Protein AF-A0A931YED1-F1 (afdb_monomer)

Mean predicted aligned error: 12.53 Å

Structure (mmCIF, N/CA/C/O backbone):
data_AF-A0A931YED1-F1
#
_entry.id   AF-A0A931YED1-F1
#
loop_
_atom_site.group_PDB
_atom_site.id
_atom_site.type_symbol
_atom_site.label_atom_id
_atom_site.label_alt_id
_atom_site.label_comp_id
_atom_site.label_asym_id
_atom_site.label_entity_id
_atom_site.label_seq_id
_atom_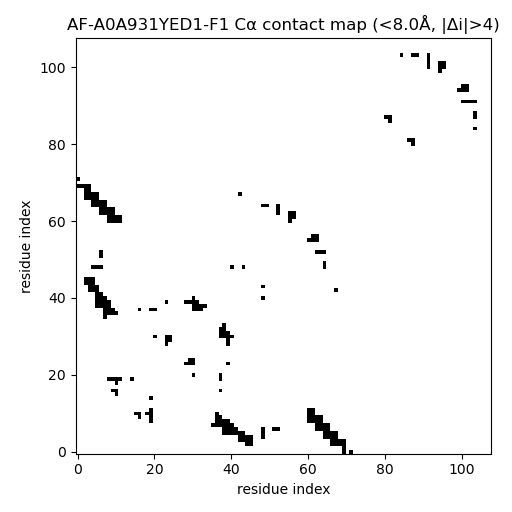site.pdbx_PDB_ins_code
_atom_site.Cartn_x
_atom_site.Cartn_y
_atom_site.Cartn_z
_atom_site.occupancy
_atom_site.B_iso_or_equiv
_atom_site.auth_seq_id
_atom_site.auth_comp_id
_atom_site.auth_asym_id
_atom_site.auth_atom_id
_atom_site.pdbx_PDB_model_num
ATOM 1 N N . SER A 1 1 ? -3.686 -7.618 -14.534 1.00 56.09 1 SER A N 1
ATOM 2 C CA . SER A 1 1 ? -3.207 -6.953 -13.306 1.00 56.09 1 SER A CA 1
ATOM 3 C C . SER A 1 1 ? -4.280 -7.089 -12.237 1.00 56.09 1 SER A C 1
ATOM 5 O O . SER A 1 1 ? -5.431 -6.789 -12.539 1.00 56.09 1 SER A O 1
ATOM 7 N N . ARG A 1 2 ? -3.968 -7.629 -11.049 1.00 69.44 2 ARG A N 1
ATOM 8 C CA . ARG A 1 2 ? -4.920 -7.660 -9.923 1.00 69.44 2 ARG A CA 1
ATOM 9 C C . ARG A 1 2 ? -4.742 -6.361 -9.142 1.00 69.44 2 ARG A C 1
ATOM 11 O O . ARG A 1 2 ? -3.641 -6.079 -8.690 1.00 69.44 2 ARG A O 1
ATOM 18 N N . VAL A 1 3 ? -5.803 -5.565 -9.043 1.00 84.12 3 VAL A N 1
ATOM 19 C CA . VAL A 1 3 ? -5.798 -4.320 -8.267 1.00 84.12 3 VAL A CA 1
ATOM 20 C C . VAL A 1 3 ? -5.812 -4.676 -6.784 1.00 84.12 3 VAL A C 1
ATOM 22 O O . VAL A 1 3 ? -6.660 -5.463 -6.356 1.00 84.12 3 VAL A O 1
ATOM 25 N N . LEU A 1 4 ? -4.883 -4.107 -6.022 1.00 89.50 4 LEU A N 1
ATOM 26 C CA . LEU A 1 4 ? -4.813 -4.255 -4.574 1.00 89.50 4 LEU A CA 1
ATOM 27 C C . LEU A 1 4 ? -5.103 -2.912 -3.906 1.00 89.50 4 LEU A C 1
ATOM 29 O O . LEU A 1 4 ? -5.010 -1.849 -4.523 1.00 89.50 4 LEU A O 1
ATOM 33 N N . TYR A 1 5 ? -5.510 -2.991 -2.649 1.00 91.31 5 TYR A N 1
ATOM 34 C CA . TYR A 1 5 ? -5.937 -1.853 -1.860 1.00 91.31 5 TYR A CA 1
ATOM 35 C C . TYR A 1 5 ? -5.230 -1.867 -0.516 1.00 91.31 5 TYR A C 1
ATOM 37 O O . TYR A 1 5 ? -4.922 -2.927 0.029 1.00 91.31 5 TYR A O 1
ATOM 45 N N . ARG A 1 6 ? -5.026 -0.677 0.025 1.00 92.94 6 ARG A N 1
ATOM 46 C CA . ARG A 1 6 ? -4.522 -0.437 1.369 1.00 92.94 6 ARG A CA 1
ATOM 47 C C . ARG A 1 6 ? -5.548 0.407 2.114 1.00 92.94 6 ARG A C 1
ATOM 49 O O . ARG A 1 6 ? -6.142 1.320 1.539 1.00 92.94 6 ARG A O 1
ATOM 56 N N . VAL A 1 7 ? -5.798 0.089 3.380 1.00 94.94 7 VAL A N 1
ATOM 57 C CA . VAL A 1 7 ? -6.683 0.896 4.226 1.00 94.94 7 VAL A CA 1
ATOM 58 C C . VAL A 1 7 ? -5.833 1.922 4.966 1.00 94.94 7 VAL A C 1
ATOM 60 O O . VAL A 1 7 ? -4.932 1.559 5.721 1.00 94.94 7 VAL A O 1
ATOM 63 N N . LEU A 1 8 ? -6.132 3.199 4.749 1.00 95.19 8 LEU A N 1
ATOM 64 C CA . LEU A 1 8 ? -5.524 4.322 5.452 1.00 95.19 8 LEU A CA 1
ATOM 65 C C . LEU A 1 8 ? -6.496 4.834 6.512 1.00 95.19 8 LEU A C 1
ATOM 67 O O . LEU A 1 8 ? -7.638 5.169 6.201 1.00 95.19 8 LEU A O 1
ATOM 71 N N . ALA A 1 9 ? -6.048 4.913 7.756 1.00 94.44 9 ALA A N 1
ATOM 72 C CA . ALA A 1 9 ? -6.724 5.628 8.822 1.00 94.44 9 ALA A CA 1
ATOM 73 C C . ALA A 1 9 ? -6.308 7.105 8.800 1.00 94.44 9 ALA A C 1
ATOM 75 O O . ALA A 1 9 ? -5.137 7.439 8.598 1.00 94.44 9 ALA A O 1
ATOM 76 N N . LEU A 1 10 ? -7.279 7.986 9.008 1.00 93.75 10 LEU A N 1
ATOM 77 C CA . LEU A 1 10 ? -7.113 9.434 8.988 1.00 93.75 10 LEU A CA 1
ATOM 78 C C . LEU A 1 10 ? -7.395 10.007 10.381 1.00 93.75 10 LEU A C 1
ATOM 80 O O . LEU A 1 10 ? -8.293 9.505 11.067 1.00 93.75 10 LEU A O 1
ATOM 84 N N . PRO A 1 11 ? -6.675 11.060 10.801 1.00 89.62 11 PRO A N 1
ATOM 85 C CA . PRO A 1 11 ? -6.930 11.695 12.086 1.00 89.62 11 PRO A CA 1
ATOM 86 C C . PRO A 1 11 ? -8.345 12.286 12.142 1.00 89.62 11 PRO A C 1
ATOM 88 O O . PRO A 1 11 ? -8.893 12.705 11.117 1.00 89.62 11 PRO A O 1
ATOM 91 N N . GLY A 1 12 ? -8.948 12.315 13.334 1.00 83.56 12 GLY A N 1
ATOM 92 C CA . GLY A 1 12 ? -10.154 13.094 13.635 1.00 83.56 12 GLY A CA 1
ATOM 93 C C . GLY A 1 12 ? -9.919 14.610 13.554 1.00 83.56 12 GLY A C 1
ATOM 94 O O . GLY A 1 12 ? -8.787 15.067 13.404 1.00 83.56 12 GLY A O 1
ATOM 95 N N . ASP A 1 13 ? -10.985 15.408 13.615 1.00 79.19 13 ASP A N 1
ATOM 96 C CA . ASP A 1 13 ? -10.846 16.867 13.566 1.00 79.19 13 ASP A CA 1
ATOM 97 C C . ASP A 1 13 ? -10.156 17.343 14.851 1.00 79.19 13 ASP A C 1
ATOM 99 O O . ASP A 1 13 ? -10.622 17.065 15.954 1.00 79.19 13 ASP A O 1
ATOM 103 N N . GLY A 1 14 ? -9.001 17.999 14.707 1.00 77.50 14 GLY A N 1
ATOM 104 C CA . GLY A 1 14 ? -8.153 18.406 15.835 1.00 77.50 14 GLY A CA 1
ATOM 105 C C . GLY A 1 14 ? -7.243 17.307 16.404 1.00 77.50 14 GLY A C 1
ATOM 106 O O . GLY A 1 14 ? -6.470 17.579 17.320 1.00 77.50 14 GLY A O 1
ATOM 107 N N . GLU A 1 15 ? -7.282 16.085 15.864 1.00 84.69 15 GLU A N 1
ATOM 108 C CA . GLU A 1 15 ? -6.371 15.003 16.245 1.00 84.69 15 GLU A CA 1
ATOM 109 C C . GLU A 1 15 ? -5.086 15.047 15.403 1.00 84.69 15 GLU A C 1
ATOM 111 O O . GLU A 1 15 ? -5.118 15.148 14.180 1.00 84.69 15 GLU A O 1
ATOM 116 N N . GLY A 1 16 ? -3.927 14.949 16.054 1.00 85.88 16 GLY A N 1
ATOM 117 C CA . GLY A 1 16 ? -2.651 14.764 15.362 1.00 85.88 16 GLY A CA 1
ATOM 118 C C . GLY A 1 16 ? -2.391 13.295 15.019 1.00 85.88 16 GLY A C 1
ATOM 119 O O . GLY A 1 16 ? -2.895 12.389 15.684 1.00 85.88 16 GLY A O 1
ATOM 120 N N . TYR A 1 17 ? -1.518 13.040 14.041 1.00 86.56 17 TYR A N 1
ATOM 121 C CA . TYR A 1 17 ? -1.123 11.677 13.655 1.00 86.56 17 TYR A CA 1
ATOM 122 C C . TYR A 1 17 ? -0.580 10.839 14.824 1.00 86.56 17 TYR A C 1
ATOM 124 O O . TYR A 1 17 ? -0.838 9.642 14.879 1.00 86.56 17 TYR A O 1
ATOM 132 N N . GLY A 1 18 ? 0.107 11.452 15.794 1.00 86.62 18 GLY A N 1
ATOM 133 C CA . GLY A 1 18 ? 0.582 10.742 16.988 1.00 86.62 18 GLY A CA 1
ATOM 134 C C . GLY A 1 18 ? -0.550 10.138 17.831 1.00 86.62 18 GLY A C 1
ATOM 135 O O . GLY A 1 18 ? -0.447 8.986 18.248 1.00 86.62 18 GLY A O 1
ATOM 136 N N . GLY A 1 19 ? -1.650 10.877 18.022 1.00 89.12 19 GLY A N 1
ATOM 137 C CA . GLY A 1 19 ? -2.827 10.390 18.754 1.00 89.12 19 GLY A CA 1
ATOM 138 C C . GLY A 1 19 ? -3.535 9.255 18.014 1.00 89.12 19 GLY A C 1
ATOM 139 O O . GLY A 1 19 ? -3.872 8.233 18.614 1.00 89.12 19 GLY A O 1
ATOM 140 N N . LEU A 1 20 ? -3.640 9.383 16.689 1.00 91.12 20 LEU A N 1
ATOM 141 C CA . LEU A 1 20 ? -4.201 8.344 15.833 1.00 91.12 20 LEU A CA 1
ATOM 142 C C . LEU A 1 20 ? -3.397 7.038 15.925 1.00 91.12 20 LEU A C 1
ATOM 144 O O . LEU A 1 20 ? -3.980 5.968 16.088 1.00 91.12 20 LEU A O 1
ATOM 148 N N . ILE A 1 21 ? -2.065 7.115 15.839 1.00 91.69 21 ILE A N 1
ATOM 149 C CA . ILE A 1 21 ? -1.186 5.939 15.911 1.00 91.69 21 ILE A CA 1
ATOM 150 C C . ILE A 1 21 ? -1.327 5.235 17.261 1.00 91.69 21 ILE A C 1
ATOM 152 O O . ILE A 1 21 ? -1.502 4.018 17.285 1.00 91.69 21 ILE A O 1
ATOM 156 N N . GLN A 1 22 ? -1.330 5.982 18.369 1.00 90.94 22 GLN A N 1
ATOM 157 C CA . GLN A 1 22 ? -1.533 5.404 19.701 1.00 90.94 22 GLN A CA 1
ATOM 158 C C . GLN A 1 22 ? -2.894 4.714 19.825 1.00 90.94 22 GLN A C 1
ATOM 160 O O . GLN A 1 22 ? -2.977 3.611 20.365 1.00 90.94 22 GLN A O 1
ATOM 165 N N . ARG A 1 23 ? -3.960 5.316 19.281 1.00 90.19 23 ARG A N 1
ATOM 166 C CA . ARG A 1 23 ? -5.296 4.705 19.273 1.00 90.19 23 ARG A CA 1
ATOM 167 C C . ARG A 1 23 ? -5.304 3.393 18.489 1.00 90.19 23 ARG A C 1
ATOM 169 O O . ARG A 1 23 ? -5.801 2.393 18.990 1.00 90.19 23 ARG A O 1
ATOM 176 N N . LEU A 1 24 ? -4.731 3.384 17.287 1.00 92.12 24 LEU A N 1
ATOM 177 C CA . LEU A 1 24 ? -4.647 2.190 16.439 1.00 92.12 24 LEU A CA 1
ATOM 178 C C . LEU A 1 24 ? -3.807 1.080 17.091 1.00 92.12 24 LEU A C 1
ATOM 180 O O . LEU A 1 24 ? -4.203 -0.082 17.054 1.00 92.12 24 LEU A O 1
ATOM 184 N N . GLN A 1 25 ? -2.704 1.430 17.753 1.00 92.06 25 GLN A N 1
ATOM 185 C CA . GLN A 1 25 ? -1.904 0.484 18.540 1.00 92.06 25 GLN A CA 1
ATOM 186 C C . GLN A 1 25 ? -2.682 -0.084 19.731 1.00 92.06 25 GLN A C 1
ATOM 188 O O . GLN A 1 25 ? -2.606 -1.281 19.995 1.00 92.06 25 GLN A O 1
ATOM 193 N N . GLY A 1 26 ? -3.490 0.740 20.407 1.00 91.00 26 GLY A N 1
ATOM 194 C CA . GLY A 1 26 ? -4.398 0.294 21.470 1.00 91.00 26 GLY A CA 1
ATOM 195 C C . GLY A 1 26 ? -5.471 -0.693 20.993 1.00 91.00 26 GLY A C 1
ATOM 196 O O . GLY A 1 26 ? -5.962 -1.496 21.781 1.00 91.00 26 GLY A O 1
ATOM 197 N N . LEU A 1 27 ? -5.788 -0.685 19.697 1.00 87.75 27 LEU A N 1
ATOM 198 C CA . LEU A 1 27 ? -6.677 -1.650 19.042 1.00 87.75 27 LEU A CA 1
ATOM 199 C C . LEU A 1 27 ? -5.943 -2.922 18.574 1.00 87.75 27 LEU A C 1
ATOM 201 O O . LEU A 1 27 ? -6.543 -3.773 17.919 1.00 87.75 27 LEU A O 1
ATOM 205 N N . GLY A 1 28 ? -4.649 -3.055 18.885 1.00 89.88 28 GLY A N 1
ATOM 206 C CA . GLY A 1 28 ? -3.814 -4.188 18.480 1.00 89.88 28 GLY A CA 1
ATOM 207 C C . GLY A 1 28 ? -3.351 -4.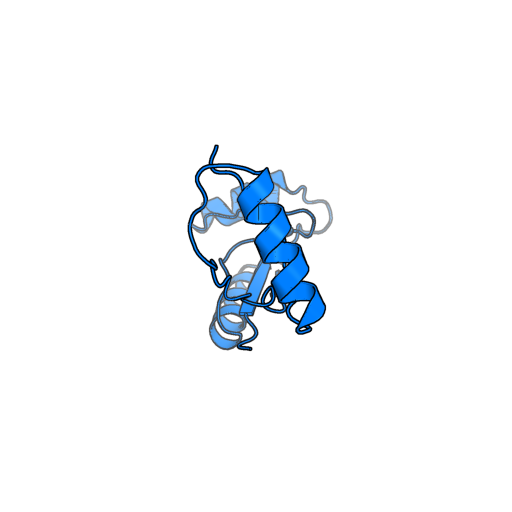133 17.023 1.00 89.88 28 GLY A C 1
ATOM 208 O O . GLY A 1 28 ? -2.883 -5.139 16.493 1.00 89.88 28 GLY A O 1
ATOM 209 N N . LEU A 1 29 ? -3.482 -2.982 16.358 1.00 90.25 29 LEU A N 1
ATOM 210 C CA . LEU A 1 29 ? -3.016 -2.789 14.987 1.00 90.25 29 LEU A CA 1
ATOM 211 C C . LEU A 1 29 ? -1.579 -2.263 14.982 1.00 90.25 29 LEU A C 1
ATOM 213 O O . LEU A 1 29 ? -1.166 -1.518 15.869 1.00 90.25 29 LEU A O 1
ATOM 217 N N . ALA A 1 30 ? -0.826 -2.606 13.939 1.00 89.81 30 ALA A N 1
ATOM 218 C CA . ALA A 1 30 ? 0.512 -2.076 13.696 1.00 89.81 30 ALA A CA 1
ATOM 219 C C . ALA A 1 30 ? 0.465 -1.08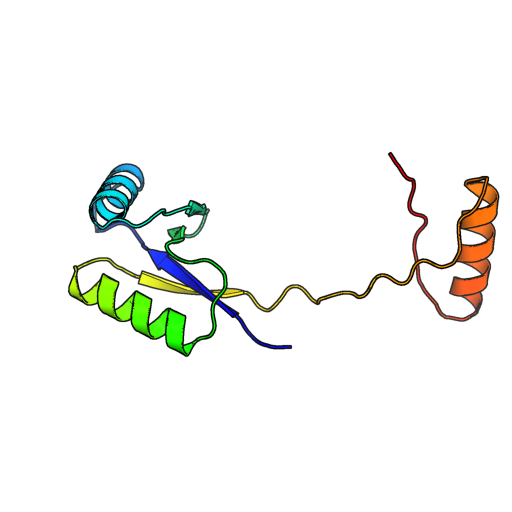5 12.519 1.00 89.81 30 ALA A C 1
ATOM 221 O O . ALA A 1 30 ? 0.729 -1.484 11.384 1.00 89.81 30 ALA A O 1
ATOM 222 N N . PRO A 1 31 ? 0.062 0.181 12.747 1.00 91.50 31 PRO A N 1
ATOM 223 C CA . PRO A 1 31 ? -0.055 1.151 11.671 1.00 91.50 31 PRO A CA 1
ATOM 224 C C . PRO A 1 31 ? 1.313 1.630 11.168 1.00 91.50 31 PRO A C 1
ATOM 226 O O . PRO A 1 31 ? 2.212 1.922 11.956 1.00 91.50 31 PRO A O 1
ATOM 229 N N . GLU A 1 32 ? 1.439 1.790 9.856 1.00 90.31 32 GLU A N 1
ATOM 230 C CA . GLU A 1 32 ? 2.587 2.409 9.189 1.00 90.31 32 GLU A CA 1
ATOM 231 C C . GLU A 1 32 ? 2.219 3.840 8.770 1.00 90.31 32 GLU A C 1
ATOM 233 O O . GLU A 1 32 ? 1.201 4.059 8.112 1.00 90.31 32 GLU A O 1
ATOM 238 N N . LEU A 1 33 ? 3.015 4.840 9.153 1.00 88.56 33 LEU A N 1
ATOM 239 C CA . LEU A 1 33 ? 2.738 6.226 8.772 1.00 88.56 33 LEU A CA 1
ATOM 240 C C . LEU A 1 33 ? 3.125 6.459 7.304 1.00 88.56 33 LEU A C 1
ATOM 242 O O . LEU A 1 33 ? 4.267 6.230 6.915 1.00 88.56 33 LEU A O 1
ATOM 246 N N . THR A 1 34 ? 2.185 6.959 6.508 1.00 84.56 34 THR A N 1
ATOM 247 C CA . THR A 1 34 ? 2.401 7.372 5.114 1.00 84.56 34 THR A CA 1
ATOM 248 C C . THR A 1 34 ? 2.088 8.860 4.954 1.00 84.56 34 THR A C 1
ATOM 250 O O . THR A 1 34 ? 1.505 9.482 5.844 1.00 84.56 34 THR A O 1
ATOM 253 N N . ASN A 1 35 ? 2.419 9.435 3.795 1.00 80.12 35 ASN A N 1
ATOM 254 C CA . ASN A 1 35 ? 2.096 10.832 3.485 1.00 80.12 35 ASN A CA 1
ATOM 255 C C . ASN A 1 35 ? 0.579 11.096 3.390 1.00 80.12 35 ASN A C 1
ATOM 257 O O . ASN A 1 35 ? 0.153 12.238 3.539 1.00 80.12 35 ASN A O 1
ATOM 261 N N . GLU A 1 36 ? -0.231 10.059 3.144 1.00 83.56 36 GLU A N 1
ATOM 262 C CA . GLU A 1 36 ? -1.685 10.172 2.961 1.00 83.56 36 GLU A CA 1
ATOM 263 C C . GLU A 1 36 ? -2.504 9.716 4.183 1.00 83.56 36 GLU A C 1
ATOM 265 O O . GLU A 1 36 ? -3.723 9.895 4.207 1.00 83.56 36 GLU A O 1
ATOM 270 N N . GLY A 1 37 ? -1.867 9.122 5.198 1.00 88.56 37 GLY A N 1
ATOM 271 C CA . GLY A 1 37 ? -2.541 8.580 6.380 1.00 88.56 37 GLY A CA 1
ATOM 272 C C . GLY A 1 37 ? -1.762 7.469 7.086 1.00 88.56 37 GLY A C 1
ATOM 273 O O . GLY A 1 37 ? -0.664 7.094 6.678 1.00 88.56 37 GLY A O 1
ATOM 274 N N . ALA A 1 38 ? -2.341 6.902 8.142 1.00 93.12 38 ALA A N 1
ATOM 275 C CA . ALA A 1 38 ? -1.787 5.736 8.827 1.00 93.12 38 ALA A CA 1
ATOM 276 C C . ALA A 1 38 ? -2.295 4.444 8.167 1.00 93.12 38 ALA A C 1
ATOM 278 O O . ALA A 1 38 ? -3.466 4.092 8.296 1.00 93.12 38 ALA A O 1
ATOM 279 N N . ALA A 1 39 ? -1.436 3.730 7.449 1.00 93.44 39 ALA A N 1
ATOM 280 C CA . ALA A 1 39 ? -1.769 2.456 6.833 1.00 93.44 39 ALA A CA 1
ATOM 281 C C . ALA A 1 39 ? -1.959 1.372 7.897 1.00 93.44 39 A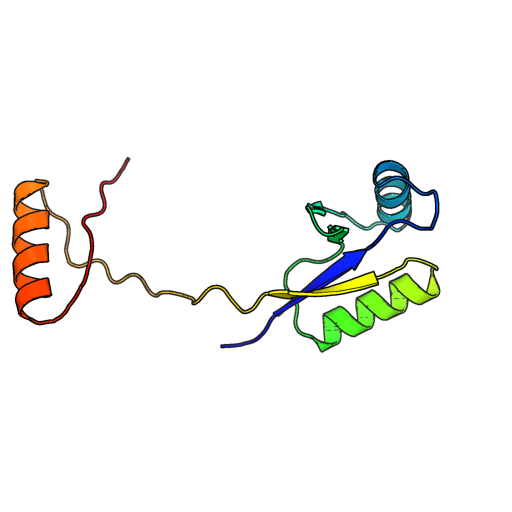LA A C 1
ATOM 283 O O . ALA A 1 39 ? -1.032 1.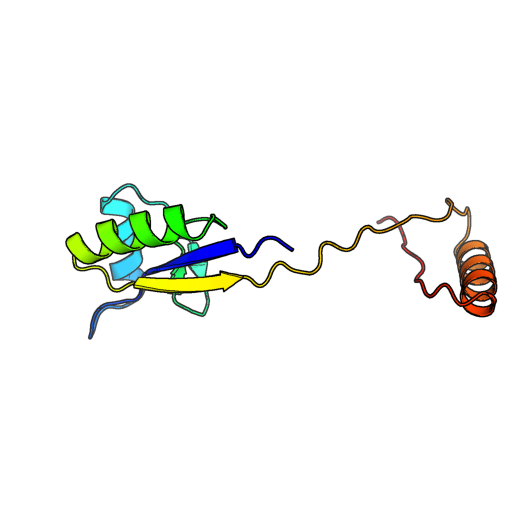040 8.623 1.00 93.44 39 ALA A O 1
ATOM 284 N N . VAL A 1 40 ? -3.160 0.805 7.979 1.00 93.69 40 VAL A N 1
ATOM 285 C CA . VAL A 1 40 ? -3.519 -0.239 8.962 1.00 93.69 40 VAL A CA 1
ATOM 286 C C 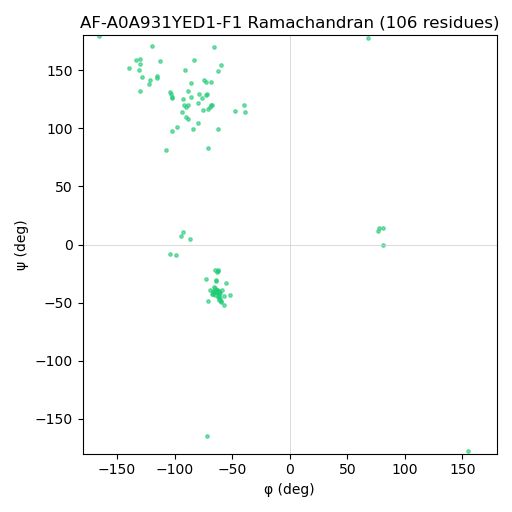. VAL A 1 40 ? -3.460 -1.655 8.382 1.00 93.69 40 VAL A C 1
ATOM 288 O O . VAL A 1 40 ? -3.599 -2.638 9.105 1.00 93.69 40 VAL A O 1
ATOM 291 N N . THR A 1 41 ? -3.282 -1.769 7.066 1.00 89.94 41 THR A N 1
ATOM 292 C CA . THR A 1 41 ? -3.128 -3.034 6.347 1.00 89.94 41 THR A CA 1
ATOM 293 C C . THR A 1 41 ? -1.954 -2.937 5.383 1.00 89.94 41 THR A C 1
ATOM 295 O O . THR A 1 41 ? -1.603 -1.850 4.931 1.00 89.94 41 THR A O 1
ATOM 298 N N . GLY A 1 42 ? -1.416 -4.089 4.980 1.00 88.94 42 GLY A N 1
ATOM 299 C CA . GLY A 1 42 ? -0.664 -4.185 3.729 1.00 88.94 42 GLY A CA 1
ATOM 300 C C . GLY A 1 42 ? -1.583 -4.100 2.503 1.00 88.94 42 GLY A C 1
ATOM 301 O O . GLY A 1 42 ? -2.758 -3.728 2.601 1.00 88.94 42 GLY A O 1
ATOM 302 N N . LEU A 1 43 ? -1.052 -4.497 1.345 1.00 89.19 43 LEU A N 1
ATOM 303 C CA . LEU A 1 43 ? -1.826 -4.620 0.113 1.00 89.19 43 LEU A CA 1
ATOM 304 C C . LEU A 1 43 ? -2.714 -5.860 0.127 1.00 89.19 43 LEU A C 1
ATOM 306 O O . LEU A 1 43 ? -2.231 -6.991 0.127 1.00 89.19 43 LEU A O 1
ATOM 310 N N . VAL A 1 44 ? -4.024 -5.636 0.097 1.00 89.94 44 VAL A N 1
ATOM 311 C CA . VAL A 1 44 ? -5.040 -6.684 0.197 1.00 89.94 44 VAL A CA 1
ATOM 312 C C . VAL A 1 44 ? -6.093 -6.564 -0.912 1.00 89.94 44 VAL A C 1
ATOM 314 O O . VAL A 1 44 ? -6.258 -5.500 -1.518 1.00 89.94 44 VAL A O 1
ATOM 317 N N . PRO A 1 45 ? -6.831 -7.644 -1.224 1.00 91.44 45 PRO A N 1
ATOM 318 C CA . PRO A 1 45 ? -7.980 -7.570 -2.120 1.00 91.44 45 PRO A CA 1
ATOM 319 C C . PRO A 1 45 ? -9.064 -6.617 -1.597 1.00 91.44 45 PRO A C 1
ATOM 321 O O . PRO A 1 45 ? -9.223 -6.441 -0.389 1.00 91.44 45 PRO A O 1
ATOM 324 N N . LEU A 1 46 ? -9.877 -6.071 -2.509 1.00 90.94 46 LEU A N 1
ATOM 325 C CA . LEU A 1 46 ? -10.924 -5.094 -2.179 1.00 90.94 46 LEU A CA 1
ATOM 326 C C . LEU A 1 46 ? -11.864 -5.561 -1.061 1.00 90.94 46 LEU A C 1
ATOM 328 O O . LEU A 1 46 ? -12.182 -4.774 -0.177 1.00 90.94 46 LEU A O 1
ATOM 332 N N . ARG A 1 47 ? -12.300 -6.830 -1.085 1.00 92.06 47 ARG A N 1
ATOM 333 C CA . ARG A 1 47 ? -13.210 -7.375 -0.064 1.00 92.06 47 ARG A CA 1
ATOM 334 C C . ARG A 1 47 ? -12.617 -7.221 1.338 1.00 92.06 47 ARG A C 1
ATOM 336 O O . ARG A 1 47 ? -13.258 -6.623 2.193 1.00 92.06 47 ARG A O 1
ATOM 343 N N . SER A 1 48 ? -11.378 -7.673 1.527 1.00 92.88 48 SER A N 1
ATOM 344 C CA . SER A 1 48 ? -10.673 -7.569 2.806 1.00 92.88 48 SER A CA 1
ATOM 345 C C . SER A 1 48 ? -10.460 -6.112 3.218 1.00 92.88 48 SER A C 1
ATOM 347 O O . SER A 1 48 ? -10.667 -5.766 4.375 1.00 92.88 48 SER A O 1
ATOM 349 N N . ALA A 1 49 ? -10.122 -5.228 2.271 1.00 94.00 49 ALA A N 1
ATOM 350 C CA . ALA A 1 49 ? -9.971 -3.802 2.560 1.00 94.00 49 ALA A CA 1
ATOM 351 C C . ALA A 1 49 ? -11.286 -3.161 3.046 1.00 94.00 49 ALA A C 1
ATOM 353 O O . ALA A 1 49 ? -11.284 -2.369 3.986 1.00 94.00 49 ALA A O 1
ATOM 354 N N . VAL A 1 50 ? -12.419 -3.511 2.426 1.00 95.31 50 VAL A N 1
ATOM 355 C CA . VAL A 1 50 ? -13.750 -3.009 2.804 1.00 95.31 50 VAL A CA 1
ATOM 356 C C . VAL A 1 50 ? -14.171 -3.526 4.178 1.00 95.31 50 VAL A C 1
ATOM 358 O O . VAL A 1 50 ? -14.689 -2.743 4.973 1.00 95.31 50 VAL A O 1
ATOM 361 N N . GLU A 1 51 ? -13.932 -4.806 4.469 1.00 95.62 51 GLU A N 1
ATOM 362 C CA . GLU A 1 51 ? -14.213 -5.415 5.775 1.00 95.62 51 GLU A CA 1
ATOM 363 C C . GLU A 1 51 ? -13.425 -4.714 6.890 1.00 95.62 51 GLU A C 1
ATOM 365 O O . GLU A 1 51 ? -14.024 -4.234 7.855 1.00 95.62 51 GLU A O 1
ATOM 370 N N . THR A 1 52 ? -12.112 -4.531 6.713 1.00 94.12 52 THR A N 1
ATOM 371 C CA . THR A 1 52 ? -11.276 -3.804 7.681 1.00 94.12 52 THR A CA 1
ATOM 372 C C . THR A 1 52 ? -11.711 -2.346 7.834 1.00 94.12 52 THR A C 1
ATOM 374 O O . THR A 1 52 ? -11.860 -1.852 8.952 1.00 94.12 52 THR A O 1
ATOM 377 N N . ALA A 1 53 ? -11.967 -1.644 6.725 1.00 94.69 53 ALA A N 1
ATOM 378 C CA . ALA A 1 53 ? -12.409 -0.251 6.761 1.00 94.69 53 ALA A CA 1
ATOM 379 C C . ALA A 1 53 ? -13.777 -0.082 7.439 1.00 94.69 53 ALA A C 1
ATOM 381 O O . ALA A 1 53 ? -14.056 0.972 8.008 1.00 94.69 53 ALA A O 1
ATOM 382 N N . ARG A 1 54 ? -14.656 -1.086 7.357 1.00 96.12 54 ARG A N 1
ATOM 383 C CA . ARG A 1 54 ? -15.937 -1.082 8.067 1.00 96.12 54 ARG A CA 1
ATOM 384 C C . ARG A 1 54 ? -15.730 -1.257 9.570 1.00 96.12 54 ARG A C 1
ATOM 386 O O . ARG A 1 54 ? -16.250 -0.438 10.320 1.00 96.12 54 ARG A O 1
ATOM 393 N N . GLY A 1 55 ? -14.936 -2.242 9.991 1.00 94.25 55 GLY A N 1
ATOM 394 C CA . GLY A 1 55 ? -14.652 -2.472 11.414 1.00 94.25 55 GLY A CA 1
ATOM 395 C C . GLY A 1 55 ? -14.012 -1.257 12.093 1.00 94.25 55 GLY A C 1
ATOM 396 O O . GLY A 1 55 ? -14.392 -0.885 13.197 1.00 94.25 55 GLY A O 1
ATOM 397 N N . LEU A 1 56 ? -13.108 -0.562 11.397 1.00 93.25 56 LEU A N 1
ATOM 398 C CA . LEU A 1 56 ? -12.516 0.685 11.891 1.00 93.25 56 LEU A CA 1
ATOM 399 C C . LEU A 1 56 ? -13.526 1.834 11.993 1.00 93.25 56 LEU A C 1
ATOM 401 O O . LEU A 1 56 ? -13.513 2.583 12.969 1.00 93.25 56 LEU A O 1
ATOM 405 N N . ARG A 1 57 ? -14.434 1.962 11.019 1.00 93.00 57 ARG A N 1
ATOM 406 C CA . ARG A 1 57 ? -15.501 2.973 11.064 1.00 93.00 57 ARG A CA 1
ATOM 407 C C . ARG A 1 57 ? -16.488 2.732 12.202 1.00 93.00 57 ARG A C 1
ATOM 409 O O . ARG A 1 57 ? -16.925 3.696 12.820 1.00 93.00 57 ARG A O 1
ATOM 416 N N . GLU A 1 58 ? -16.795 1.474 12.512 1.00 94.00 58 GLU A N 1
ATOM 417 C CA . GLU A 1 58 ? -17.617 1.099 13.674 1.00 94.00 58 GLU A CA 1
ATOM 418 C C . GLU A 1 58 ? -16.947 1.494 15.007 1.00 94.00 58 GLU A C 1
ATOM 420 O O . GLU A 1 58 ? -17.635 1.757 15.988 1.00 94.00 58 GLU A O 1
ATOM 425 N N . GLN A 1 59 ? -15.619 1.640 15.020 1.00 89.88 59 GLN A N 1
ATOM 426 C CA . GLN A 1 59 ? -14.834 2.149 16.152 1.00 89.88 59 GLN A CA 1
ATOM 427 C C . GLN A 1 59 ? -14.596 3.671 16.096 1.00 89.88 59 GLN A C 1
ATOM 429 O O . GLN A 1 59 ? -13.785 4.208 16.850 1.00 89.88 59 GLN A O 1
ATOM 434 N N . GLY A 1 60 ? -15.274 4.385 15.192 1.00 90.19 60 GLY A N 1
ATOM 435 C CA . GLY A 1 60 ? -15.161 5.839 15.047 1.00 90.19 60 GLY A CA 1
ATOM 436 C C . GLY A 1 60 ? -13.892 6.320 14.335 1.00 90.19 60 GLY A C 1
ATOM 437 O O . GLY A 1 60 ? -13.610 7.517 14.331 1.00 90.19 60 GLY A O 1
ATOM 438 N N . VAL A 1 61 ? -13.120 5.426 13.712 1.00 92.56 61 VAL A N 1
ATOM 439 C CA . VAL A 1 61 ? -11.916 5.797 12.956 1.00 92.56 61 VAL A CA 1
ATOM 440 C C . VAL A 1 61 ? -12.297 6.169 11.522 1.00 92.56 61 VAL A C 1
ATOM 442 O O . VAL A 1 61 ? -12.936 5.396 10.805 1.00 92.56 61 VAL A O 1
ATOM 445 N N . ARG A 1 62 ? -11.878 7.358 11.069 1.00 93.38 62 ARG A N 1
ATOM 446 C CA . ARG A 1 62 ? -12.042 7.776 9.669 1.00 93.38 62 ARG A CA 1
ATOM 447 C C . ARG A 1 62 ? -11.081 6.979 8.792 1.00 93.38 62 ARG A C 1
ATOM 449 O O . ARG A 1 62 ? -9.890 6.925 9.076 1.00 93.38 62 ARG A O 1
ATOM 456 N N . THR A 1 63 ? -11.584 6.376 7.717 1.00 94.62 63 THR A N 1
ATOM 457 C CA . THR A 1 63 ? -10.770 5.543 6.818 1.00 94.62 63 THR A CA 1
ATOM 458 C C . THR A 1 63 ? -10.910 5.958 5.363 1.00 94.62 63 THR A C 1
ATOM 460 O O . THR A 1 63 ? -12.018 6.252 4.912 1.00 94.62 63 THR A O 1
ATOM 463 N N . ARG A 1 64 ? -9.822 5.858 4.605 1.00 93.94 64 ARG A N 1
ATOM 464 C CA . ARG A 1 64 ? -9.777 5.964 3.146 1.00 93.94 64 ARG A CA 1
ATOM 465 C C . ARG A 1 64 ? -9.191 4.679 2.565 1.00 93.94 64 ARG A C 1
ATOM 467 O O . ARG A 1 64 ? -8.267 4.103 3.128 1.00 93.94 64 ARG A O 1
ATOM 474 N N . LEU A 1 65 ? -9.736 4.228 1.438 1.00 92.69 65 LEU A N 1
ATOM 475 C CA . LEU A 1 65 ? -9.132 3.152 0.658 1.00 92.69 65 LEU A CA 1
ATOM 476 C C . LEU A 1 65 ? -8.185 3.763 -0.364 1.00 92.69 65 LEU A C 1
ATOM 478 O O . LEU A 1 65 ? -8.612 4.522 -1.235 1.00 92.69 65 LEU A O 1
ATOM 482 N N . GLU A 1 66 ? -6.913 3.417 -0.260 1.00 90.81 66 GLU A N 1
ATOM 483 C CA . GLU A 1 66 ? -5.917 3.738 -1.264 1.00 90.81 66 GLU A CA 1
ATOM 484 C C . GLU A 1 66 ? -5.822 2.571 -2.242 1.00 90.81 66 GLU A C 1
ATOM 486 O O . GLU A 1 66 ? -5.656 1.411 -1.858 1.00 90.81 66 GLU A O 1
ATOM 491 N N . ARG A 1 67 ? -5.997 2.875 -3.527 1.00 87.50 67 ARG A N 1
ATOM 492 C CA . ARG A 1 67 ? -5.834 1.900 -4.598 1.00 87.50 67 ARG A CA 1
ATOM 493 C C . ARG A 1 67 ? -4.382 1.941 -5.036 1.00 87.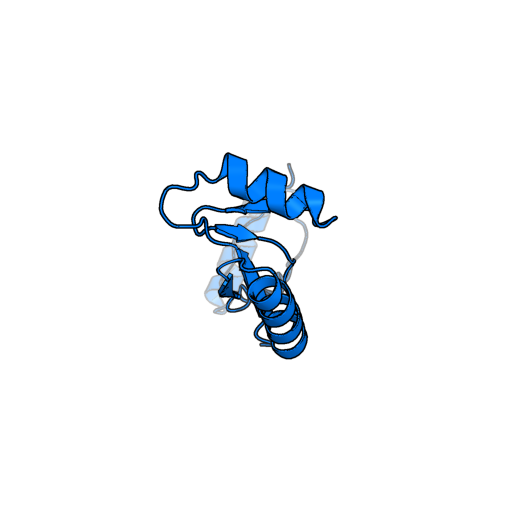50 67 ARG A C 1
ATOM 495 O O . ARG A 1 67 ? -3.991 2.875 -5.731 1.00 87.50 67 ARG A O 1
ATOM 502 N N . GLU A 1 68 ? -3.628 0.893 -4.740 1.00 78.44 68 GLU A N 1
ATOM 503 C CA . GLU A 1 68 ? -2.325 0.725 -5.366 1.00 78.44 68 GLU A CA 1
ATOM 504 C C . GLU A 1 68 ? -2.566 0.043 -6.716 1.00 78.44 68 GLU A C 1
ATOM 506 O O . GLU A 1 68 ? -2.861 -1.155 -6.831 1.00 78.44 68 GLU A O 1
ATOM 511 N N . GLY A 1 69 ? -2.570 0.863 -7.770 1.00 60.22 69 GLY A N 1
ATOM 512 C CA . GLY A 1 69 ? -2.550 0.369 -9.136 1.00 60.22 69 GLY A CA 1
ATOM 513 C C . GLY A 1 69 ? -1.250 -0.389 -9.292 1.00 60.22 69 GLY A C 1
ATOM 514 O O . GLY A 1 69 ? -0.220 0.261 -9.408 1.00 60.22 69 GLY A O 1
ATOM 515 N N . GLY A 1 70 ? -1.316 -1.724 -9.191 1.00 54.34 70 GLY A N 1
ATOM 516 C CA . GLY A 1 70 ? -0.142 -2.577 -9.044 1.00 54.34 70 GLY A CA 1
ATOM 517 C C . GLY A 1 70 ? 0.986 -2.061 -9.914 1.00 54.34 70 GLY A C 1
ATOM 518 O O . GLY A 1 70 ? 0.819 -2.037 -11.139 1.00 54.34 70 GLY A O 1
ATOM 519 N N . ALA A 1 71 ? 2.064 -1.595 -9.265 1.00 51.12 71 ALA A N 1
ATOM 520 C CA . ALA A 1 71 ? 3.310 -1.261 -9.932 1.00 51.12 71 ALA A CA 1
ATOM 521 C C . ALA A 1 71 ? 3.513 -2.350 -10.973 1.00 51.12 71 ALA A C 1
ATOM 523 O O . ALA A 1 71 ? 3.431 -3.533 -10.622 1.00 51.12 71 ALA A O 1
ATOM 524 N N . ALA A 1 72 ? 3.582 -1.968 -12.251 1.00 52.41 72 ALA A N 1
ATOM 525 C CA . ALA A 1 72 ? 3.652 -2.942 -13.323 1.00 52.41 72 ALA A CA 1
ATOM 526 C C . ALA A 1 72 ? 4.723 -3.958 -12.922 1.00 52.41 72 ALA A C 1
ATOM 528 O O . ALA A 1 72 ? 5.869 -3.592 -12.674 1.00 52.41 72 ALA A O 1
ATOM 529 N N . ALA A 1 73 ? 4.311 -5.209 -12.705 1.00 52.06 73 ALA A N 1
ATOM 530 C CA . ALA A 1 73 ? 5.228 -6.260 -12.312 1.00 52.06 73 ALA A CA 1
ATOM 531 C C . ALA A 1 73 ? 6.080 -6.549 -13.545 1.00 52.06 73 ALA A C 1
ATOM 533 O O . ALA A 1 73 ? 5.748 -7.407 -14.363 1.00 52.06 73 ALA A O 1
ATOM 534 N N . PHE A 1 74 ? 7.124 -5.748 -13.739 1.00 57.06 74 PHE A N 1
ATOM 535 C CA . PHE A 1 74 ? 8.069 -5.935 -14.816 1.00 57.06 74 PHE A CA 1
ATOM 536 C C . PHE A 1 74 ? 8.816 -7.231 -14.520 1.00 57.06 74 PHE A C 1
ATOM 538 O O . PHE A 1 74 ? 9.456 -7.382 -13.479 1.00 57.06 74 PHE A O 1
ATOM 545 N N . ARG A 1 75 ? 8.716 -8.199 -15.430 1.00 61.19 75 ARG A N 1
ATOM 546 C CA . ARG A 1 75 ? 9.627 -9.339 -15.424 1.00 61.19 75 ARG A CA 1
ATOM 547 C C . ARG A 1 75 ? 10.918 -8.869 -16.068 1.00 61.19 75 ARG A C 1
ATOM 549 O O . ARG A 1 75 ? 10.972 -8.698 -17.281 1.00 61.19 75 ARG A O 1
ATOM 556 N N . VAL A 1 76 ? 11.935 -8.634 -15.249 1.00 74.06 76 VAL A N 1
ATOM 557 C CA . VAL A 1 76 ? 13.277 -8.345 -15.751 1.00 74.06 76 VAL A CA 1
ATOM 558 C C . VAL A 1 76 ? 13.845 -9.636 -16.331 1.00 74.06 76 VAL A C 1
ATOM 560 O O . VAL A 1 76 ? 14.022 -10.619 -15.612 1.00 74.06 76 VAL A O 1
ATOM 563 N N . VAL A 1 77 ? 14.118 -9.641 -17.632 1.00 80.25 77 VAL A N 1
ATOM 564 C CA . VAL A 1 77 ? 14.853 -10.722 -18.291 1.00 80.25 77 VAL A CA 1
ATOM 565 C C . VAL A 1 77 ? 16.318 -10.314 -18.319 1.00 80.25 77 VAL A C 1
ATOM 567 O O . VAL A 1 77 ? 16.676 -9.331 -18.963 1.00 80.25 77 VAL A O 1
ATOM 570 N N . ARG A 1 78 ? 17.169 -11.045 -17.593 1.00 86.81 78 ARG A N 1
ATOM 571 C CA . ARG A 1 78 ? 18.621 -10.859 -17.678 1.00 86.81 78 ARG A CA 1
ATOM 572 C C . ARG A 1 78 ? 19.131 -11.577 -18.917 1.00 86.81 78 ARG A C 1
ATOM 574 O O . ARG A 1 78 ? 18.942 -12.785 -19.048 1.00 86.81 78 ARG A O 1
ATOM 581 N N . VAL A 1 79 ? 19.765 -10.830 -19.811 1.00 84.19 79 VAL A N 1
ATOM 582 C CA . VAL A 1 79 ? 20.423 -11.387 -20.991 1.00 84.19 79 VAL A CA 1
ATOM 583 C C . VAL A 1 79 ? 21.903 -11.524 -20.666 1.00 84.19 79 VAL A C 1
ATOM 585 O O . VAL A 1 79 ? 22.622 -10.536 -20.669 1.00 84.19 79 VAL A O 1
ATOM 588 N N . GLY A 1 80 ? 22.323 -12.748 -20.344 1.00 84.44 80 GLY A N 1
ATOM 589 C CA . GLY A 1 80 ? 23.719 -13.083 -20.063 1.00 84.44 80 GLY A CA 1
ATOM 590 C C . GLY A 1 80 ? 24.298 -12.473 -18.779 1.00 84.44 80 GLY A C 1
ATOM 591 O O . GLY A 1 80 ? 23.645 -11.730 -18.046 1.00 84.44 80 GLY A O 1
ATOM 592 N N . GLY A 1 81 ? 25.552 -12.832 -18.515 1.00 87.31 81 GLY A N 1
ATOM 593 C CA . GLY A 1 81 ? 26.449 -12.159 -17.581 1.00 87.31 81 GLY A CA 1
ATOM 594 C C . GLY A 1 81 ? 27.763 -11.907 -18.315 1.00 87.31 81 GLY A C 1
ATOM 595 O O . GLY A 1 81 ? 28.258 -12.807 -18.992 1.00 87.31 81 GLY A O 1
ATOM 596 N N . TYR A 1 82 ? 28.281 -10.685 -18.233 1.00 90.31 82 TYR A N 1
ATOM 597 C CA . TYR A 1 82 ? 29.434 -10.235 -19.017 1.00 90.31 82 TYR A CA 1
ATOM 598 C C . TYR A 1 82 ? 30.605 -9.917 -18.099 1.00 90.31 82 TYR A C 1
ATOM 600 O O . TYR A 1 82 ? 30.404 -9.397 -17.000 1.00 90.31 82 TYR A O 1
ATOM 608 N N . ALA A 1 83 ? 31.821 -10.220 -18.552 1.00 87.50 83 ALA A N 1
ATOM 609 C CA . ALA A 1 83 ? 33.024 -9.993 -17.758 1.00 87.50 83 ALA A CA 1
ATOM 610 C C . ALA A 1 83 ? 33.355 -8.498 -17.669 1.00 87.50 83 ALA A C 1
ATOM 612 O O . ALA A 1 83 ? 33.920 -8.040 -16.675 1.00 87.50 83 ALA A O 1
ATOM 613 N N . THR A 1 84 ? 32.988 -7.726 -18.696 1.00 90.94 84 THR A N 1
ATOM 614 C CA . THR A 1 84 ? 33.249 -6.287 -18.749 1.00 90.94 84 THR A CA 1
ATOM 615 C C . THR A 1 84 ? 32.003 -5.475 -19.094 1.00 90.94 84 THR A C 1
ATOM 617 O O . THR A 1 84 ? 31.070 -5.937 -19.750 1.00 90.94 84 THR A O 1
ATOM 620 N N . ALA A 1 85 ? 32.004 -4.204 -18.683 1.00 88.62 85 ALA A N 1
ATOM 621 C CA . ALA A 1 85 ? 30.942 -3.268 -19.046 1.00 88.62 85 ALA A CA 1
ATOM 622 C C . ALA A 1 85 ? 30.888 -2.998 -20.561 1.00 88.62 85 ALA A C 1
ATOM 624 O O . ALA A 1 85 ? 29.809 -2.764 -21.094 1.00 88.62 85 ALA A O 1
ATOM 625 N N . ALA A 1 86 ? 32.035 -3.046 -21.248 1.00 91.69 86 ALA A N 1
ATOM 626 C CA . ALA A 1 86 ? 32.107 -2.842 -22.693 1.00 91.69 86 ALA A CA 1
ATOM 627 C C . ALA A 1 86 ? 31.373 -3.955 -23.458 1.00 91.69 86 ALA A C 1
ATOM 629 O O . ALA A 1 86 ? 30.592 -3.665 -24.360 1.00 91.69 86 ALA A O 1
ATOM 630 N N . GLU A 1 87 ? 31.557 -5.211 -23.042 1.00 90.50 87 GLU A N 1
ATOM 631 C CA . GLU A 1 87 ? 30.831 -6.359 -23.601 1.00 90.50 87 GLU A CA 1
ATOM 632 C C . GLU A 1 87 ? 29.317 -6.236 -23.378 1.00 90.50 87 GLU A C 1
ATOM 634 O O . GLU A 1 87 ? 28.534 -6.437 -24.307 1.00 90.50 87 GLU A O 1
ATOM 639 N N . ALA A 1 88 ? 28.894 -5.845 -22.171 1.00 92.06 88 ALA A N 1
ATOM 640 C CA . ALA A 1 88 ? 27.476 -5.663 -21.860 1.00 92.06 88 ALA A CA 1
ATOM 641 C C . ALA A 1 88 ? 26.824 -4.547 -22.701 1.00 92.06 88 ALA A C 1
ATOM 643 O O . ALA A 1 88 ? 25.685 -4.689 -23.149 1.00 92.06 88 ALA A O 1
ATOM 644 N N . GLU A 1 89 ? 27.540 -3.445 -22.940 1.00 92.56 89 GLU A N 1
ATOM 645 C CA . GLU A 1 89 ? 27.065 -2.343 -23.785 1.00 92.56 89 GLU A CA 1
ATOM 646 C C . GLU A 1 89 ? 26.984 -2.728 -25.264 1.00 92.56 89 GLU A C 1
ATOM 648 O O . GLU A 1 89 ? 26.016 -2.365 -25.935 1.00 92.56 89 GLU A O 1
ATOM 653 N N . GLN A 1 90 ? 27.952 -3.500 -25.767 1.00 93.62 90 GLN A N 1
ATOM 654 C CA . GLN A 1 90 ? 27.903 -4.009 -27.136 1.00 93.62 90 GLN A CA 1
ATOM 655 C C . GLN A 1 90 ? 26.655 -4.875 -27.350 1.00 93.62 90 GLN A C 1
ATOM 657 O O . GLN A 1 90 ? 25.894 -4.634 -28.288 1.00 93.62 90 GLN A O 1
ATOM 662 N N . VAL A 1 91 ? 26.382 -5.824 -26.445 1.00 92.62 91 VAL A N 1
ATOM 663 C CA . VAL A 1 91 ? 25.179 -6.663 -26.557 1.00 92.62 91 VAL A CA 1
ATOM 664 C C . VAL A 1 91 ? 23.901 -5.839 -26.404 1.00 92.62 91 VAL A C 1
ATOM 666 O O . VAL A 1 91 ? 22.935 -6.067 -27.133 1.00 92.62 91 VAL A O 1
ATOM 669 N N . ARG A 1 92 ? 23.880 -4.836 -25.517 1.00 93.50 92 ARG A N 1
ATOM 670 C CA . ARG A 1 92 ? 22.741 -3.911 -25.410 1.00 93.50 92 ARG A CA 1
ATOM 671 C C . ARG A 1 92 ? 22.463 -3.207 -26.742 1.00 93.50 92 ARG A C 1
ATOM 673 O O . ARG A 1 92 ? 21.302 -3.116 -27.135 1.00 93.50 92 ARG A O 1
ATOM 680 N N . ALA A 1 93 ? 23.495 -2.730 -27.438 1.00 93.56 93 ALA A N 1
ATOM 681 C CA . ALA A 1 93 ? 23.343 -2.071 -28.734 1.00 93.56 93 ALA A CA 1
ATOM 682 C C . ALA A 1 93 ? 22.819 -3.031 -29.817 1.00 93.56 93 ALA A C 1
ATOM 684 O O . ALA A 1 93 ? 21.931 -2.663 -30.587 1.00 93.56 93 ALA A O 1
ATOM 685 N N . GLU A 1 94 ? 23.304 -4.275 -29.845 1.00 93.25 94 GLU A N 1
ATOM 686 C CA . GLU A 1 94 ? 22.814 -5.309 -30.766 1.00 93.25 94 GLU A CA 1
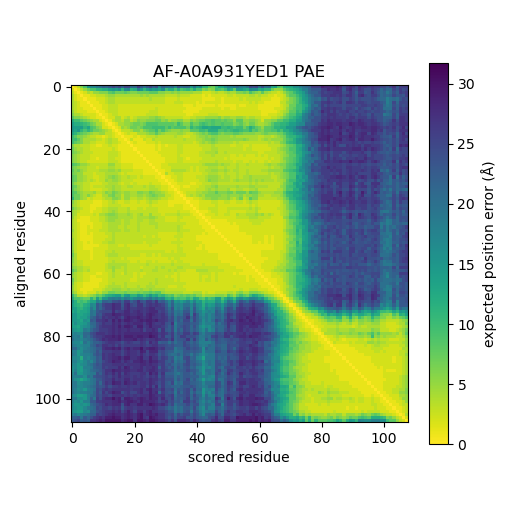ATOM 687 C C . GLU A 1 94 ? 21.339 -5.659 -30.520 1.00 93.25 94 GLU A C 1
ATOM 689 O O . GLU A 1 94 ? 20.568 -5.823 -31.468 1.00 93.25 94 GLU A O 1
ATOM 694 N N . LEU A 1 95 ? 20.924 -5.749 -29.253 1.00 92.62 95 LEU A N 1
ATOM 695 C CA . LEU A 1 95 ? 19.527 -5.972 -28.876 1.00 92.62 95 LEU A CA 1
ATOM 696 C C . LEU A 1 95 ? 18.646 -4.776 -29.254 1.00 92.62 95 LEU A C 1
ATOM 698 O O . LEU A 1 95 ? 17.578 -4.972 -29.836 1.00 92.62 95 LEU A O 1
ATOM 702 N N . ALA A 1 96 ? 19.120 -3.551 -29.021 1.00 92.75 96 ALA A N 1
ATOM 703 C CA . ALA A 1 96 ? 18.408 -2.335 -29.406 1.00 92.75 96 ALA A CA 1
ATOM 704 C C . ALA A 1 96 ? 18.206 -2.249 -30.929 1.00 92.75 96 ALA A C 1
ATOM 706 O O . ALA A 1 96 ? 17.109 -1.930 -31.383 1.00 92.75 96 ALA A O 1
ATOM 707 N N . ALA A 1 97 ? 19.210 -2.631 -31.728 1.00 94.31 97 ALA A N 1
ATOM 708 C CA . ALA A 1 97 ? 19.092 -2.715 -33.188 1.00 94.31 97 ALA A CA 1
ATOM 709 C C . ALA A 1 97 ? 18.042 -3.743 -33.657 1.00 94.31 97 ALA A C 1
ATOM 711 O O . ALA A 1 97 ? 17.525 -3.643 -34.768 1.00 94.31 97 ALA A O 1
ATOM 712 N N . ARG A 1 98 ? 17.698 -4.719 -32.806 1.00 93.06 98 ARG A N 1
ATOM 713 C CA . ARG A 1 98 ? 16.629 -5.708 -33.026 1.00 93.06 98 ARG A CA 1
ATOM 714 C C . ARG A 1 98 ? 15.291 -5.299 -32.394 1.00 93.06 98 ARG A C 1
ATOM 716 O O . ARG A 1 98 ? 14.362 -6.102 -32.380 1.00 93.06 98 ARG A O 1
ATOM 723 N N . GLY A 1 99 ? 15.187 -4.078 -31.867 1.00 92.12 99 GLY A N 1
ATOM 724 C CA . GLY A 1 99 ? 13.979 -3.546 -31.232 1.00 92.12 99 GLY A CA 1
ATOM 725 C C . GLY A 1 99 ? 13.770 -3.986 -29.779 1.00 92.12 99 GLY A C 1
ATOM 726 O O . GLY A 1 99 ? 12.674 -3.825 -29.249 1.00 92.12 99 GLY A O 1
ATOM 727 N N . LEU A 1 100 ? 14.790 -4.553 -29.130 1.00 89.25 100 LEU A N 1
ATOM 728 C CA . LEU A 1 100 ? 14.746 -4.944 -27.722 1.00 89.25 100 LEU A CA 1
ATOM 729 C C . LEU A 1 100 ? 15.500 -3.913 -26.883 1.00 89.25 100 LEU A C 1
ATOM 731 O O . LEU A 1 100 ? 16.724 -3.951 -26.768 1.00 89.25 100 LEU A O 1
ATOM 735 N N . GLU A 1 101 ? 14.756 -2.980 -26.295 1.00 87.12 101 GLU A N 1
ATOM 736 C CA . GLU A 1 101 ? 15.321 -1.969 -25.404 1.00 87.12 101 GLU A CA 1
ATOM 737 C C . GLU A 1 101 ? 15.698 -2.566 -24.039 1.00 87.12 101 GLU A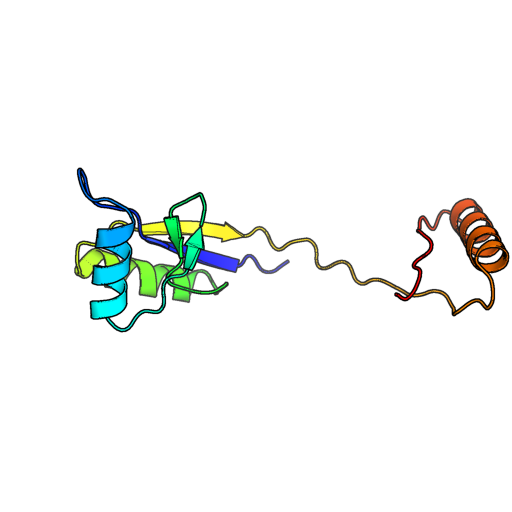 C 1
ATOM 739 O O . GLU A 1 101 ? 14.994 -3.409 -23.479 1.00 87.12 101 GLU A O 1
ATOM 744 N N . GLY A 1 102 ? 16.820 -2.110 -23.483 1.00 88.94 102 GLY A N 1
ATOM 745 C CA . GLY A 1 102 ? 17.330 -2.572 -22.197 1.00 88.94 102 GLY A CA 1
ATOM 746 C C . GLY A 1 102 ? 18.422 -1.660 -21.643 1.00 88.94 102 GLY A C 1
ATOM 747 O O . GLY A 1 102 ? 18.810 -0.671 -22.268 1.00 88.94 102 GLY A O 1
ATOM 748 N N . PHE A 1 103 ? 18.929 -2.000 -20.460 1.00 90.50 103 PHE A N 1
ATOM 749 C CA . PHE A 1 103 ? 20.001 -1.275 -19.775 1.00 90.50 103 PHE A CA 1
ATOM 750 C C . PHE A 1 103 ? 20.986 -2.248 -19.122 1.00 90.50 103 PHE A C 1
ATOM 752 O O . PHE A 1 103 ? 20.619 -3.363 -18.750 1.00 90.50 103 PHE A O 1
ATOM 759 N N . VAL A 1 104 ? 22.243 -1.823 -18.979 1.00 90.50 104 VAL A N 1
ATOM 760 C CA . VAL A 1 104 ? 23.282 -2.612 -18.305 1.00 90.50 104 VAL A CA 1
ATOM 761 C C . VAL A 1 104 ? 23.117 -2.490 -16.791 1.00 90.50 104 VAL A C 1
ATOM 763 O O . VAL A 1 104 ? 23.037 -1.389 -16.247 1.00 90.50 104 VAL A O 1
ATOM 766 N N . VAL A 1 105 ? 23.094 -3.631 -16.102 1.00 88.19 105 VAL A N 1
ATOM 767 C CA . VAL A 1 105 ? 23.057 -3.708 -14.636 1.00 88.19 105 VAL A CA 1
ATOM 768 C C . VAL A 1 105 ? 24.441 -4.088 -14.130 1.00 88.19 105 VAL A C 1
ATOM 770 O O . VAL A 1 105 ? 25.036 -5.041 -14.625 1.00 88.19 105 VAL A O 1
ATOM 773 N N . ARG A 1 106 ? 24.947 -3.354 -13.136 1.00 84.00 106 ARG A N 1
ATOM 774 C CA . ARG A 1 106 ? 26.192 -3.681 -12.430 1.00 84.00 106 ARG A CA 1
ATOM 775 C C . ARG A 1 106 ? 25.842 -4.284 -11.074 1.00 84.00 106 ARG A C 1
ATOM 777 O O . ARG A 1 106 ? 25.028 -3.702 -10.355 1.00 84.00 106 ARG A O 1
ATOM 784 N N . GLU A 1 107 ? 26.427 -5.431 -10.742 1.00 71.06 107 GLU A N 1
ATOM 785 C CA . GLU A 1 107 ? 26.371 -5.939 -9.369 1.00 71.06 107 GLU A CA 1
ATOM 786 C C . GLU A 1 107 ? 27.205 -5.022 -8.463 1.00 71.06 107 GLU A C 1
ATOM 788 O O . GLU A 1 107 ? 28.223 -4.474 -8.893 1.00 71.06 107 GLU A O 1
ATOM 793 N N . ARG A 1 108 ? 26.689 -4.764 -7.258 1.00 57.56 108 ARG A N 1
ATOM 794 C CA . ARG A 1 108 ? 27.342 -3.935 -6.239 1.00 57.56 108 ARG A CA 1
ATOM 795 C C . ARG A 1 108 ? 28.330 -4.752 -5.429 1.00 57.56 108 ARG A C 1
ATOM 797 O O . ARG A 1 108 ? 27.997 -5.924 -5.155 1.00 57.56 108 ARG A O 1
#

Solvent-accessible surface area (backbone atoms only — not comparable to full-atom values): 6659 Å² total; per-residue (Å²): 134,75,68,30,22,28,32,24,38,45,57,58,95,93,47,49,69,69,60,44,49,54,52,41,43,74,71,75,40,76,63,45,84,52,99,88,26,34,28,64,49,67,83,33,53,59,68,60,33,52,54,53,44,47,58,40,42,76,71,73,42,47,64,47,80,43,73,47,73,56,73,77,83,74,79,83,79,82,81,80,85,64,97,43,71,67,58,42,50,53,53,46,52,57,35,40,77,72,74,44,80,81,80,85,83,79,88,130

pLDDT: mean 86.76, std 10.57, range [51.12, 96.12]

Nearest PDB structures (foldseek):
  5zyf-assembly2_C  TM=4.500E-01  e=5.900E-01  Streptococcus pyogenes serotype M1
  3dfe-assembly1_F  TM=4.724E-01  e=2.057E+00  Trichormus variabilis ATCC 29413
  8y82-assembly1_M  TM=4.819E-01  e=2.640E+00  Geobacter sulfurreducens
  2dnp-assembly1_A  TM=3.527E-01  e=4.351E+00  Homo sapiens

Sequence (108 aa):
SRVLYRVLALPGDGEGYGGLIQRLQGLGLAPELTNEGAAVTGLVPLRSAVETARGLREQGVRTRLEREGGAAAFRVVRVGGYATAAEAEQVRAELAARGLEGFVVRER

Radius of gyration: 22.22 Å; Cα contacts (8 Å, |Δi|>4): 136; chains: 1; bounding box: 51×32×55 Å

Foldseek 3Di:
DQKWKWKFWDADDVGDLVNVCVVCVVVVFRWDDDPVHTTRDDTHHPVVNVVVCVVCVVVVIDIDIDIDPDPPPDDDDDDDDDPDPVVVVVVQVVCVVVVRHDDDDDDD

Secondary structure (DSSP, 8-state):
---EEEEEEEPPTT--HHHHHHHHHHTT--PEEETTEEE-S-SB-HHHHHHHHHHHHHTT-EEEEEEE--------------SSHHHHHHHHHHHHHTT----PPPP-